Protein AF-A0A5F0D415-F1 (afdb_monomer)

Organism: NCBI:txid1424661

Mean predicted aligned error: 5.91 Å

Radius of gyration: 14.23 Å; Cα contacts (8 Å, |Δi|>4): 117; chains: 1; bounding box: 45×23×46 Å

Structure (mmCIF, N/CA/C/O backbone):
data_AF-A0A5F0D415-F1
#
_entry.id   AF-A0A5F0D415-F1
#
loop_
_atom_site.group_PDB
_atom_site.id
_atom_site.type_symbol
_atom_site.label_atom_id
_atom_site.label_alt_id
_atom_site.label_comp_id
_atom_site.label_asym_id
_atom_site.label_entity_id
_atom_site.label_seq_id
_atom_site.pdbx_PDB_ins_code
_atom_site.Cartn_x
_atom_site.Cartn_y
_atom_site.Cartn_z
_atom_site.occupancy
_atom_site.B_iso_or_equiv
_atom_site.auth_seq_id
_atom_site.auth_comp_id
_atom_site.auth_asym_id
_atom_site.auth_atom_id
_atom_site.pdbx_PDB_model_num
ATOM 1 N N . MET A 1 1 ? 8.606 -1.053 -30.120 1.00 47.84 1 MET A N 1
ATOM 2 C CA . MET A 1 1 ? 9.376 -1.021 -28.858 1.00 47.84 1 MET A CA 1
ATOM 3 C C . MET A 1 1 ? 8.396 -1.401 -27.755 1.00 47.84 1 MET A C 1
ATOM 5 O O . MET A 1 1 ? 7.518 -0.603 -27.458 1.00 47.84 1 MET A O 1
ATOM 9 N N . ASN A 1 2 ? 8.429 -2.641 -27.257 1.00 62.69 2 ASN A N 1
ATOM 10 C CA . ASN A 1 2 ? 7.490 -3.081 -26.217 1.00 62.69 2 ASN A CA 1
ATOM 11 C C . ASN A 1 2 ? 7.978 -2.536 -24.874 1.00 62.69 2 ASN A C 1
ATOM 13 O O . ASN A 1 2 ? 9.031 -2.943 -24.391 1.00 62.69 2 ASN A O 1
ATOM 17 N N . ARG A 1 3 ? 7.252 -1.571 -24.303 1.00 75.75 3 ARG A N 1
ATOM 18 C CA . ARG A 1 3 ? 7.519 -1.077 -22.950 1.00 75.75 3 ARG A CA 1
ATOM 19 C C . ARG A 1 3 ? 7.089 -2.160 -21.962 1.00 75.75 3 ARG A C 1
ATOM 21 O O . ARG A 1 3 ? 5.906 -2.477 -21.891 1.00 75.75 3 ARG A O 1
ATOM 28 N N . THR A 1 4 ? 8.037 -2.725 -21.220 1.00 85.00 4 THR A N 1
ATOM 29 C CA . THR A 1 4 ? 7.735 -3.627 -20.102 1.00 85.00 4 THR A CA 1
ATOM 30 C C . THR A 1 4 ? 7.034 -2.831 -19.006 1.00 85.00 4 THR A C 1
ATOM 32 O O . THR A 1 4 ? 7.541 -1.793 -18.582 1.00 85.00 4 THR A O 1
ATOM 35 N N . VAL A 1 5 ? 5.864 -3.298 -18.572 1.00 89.44 5 VAL A N 1
ATOM 36 C CA . VAL A 1 5 ? 5.126 -2.702 -17.453 1.00 89.44 5 VAL A CA 1
ATOM 37 C C . VAL A 1 5 ? 5.845 -3.065 -16.159 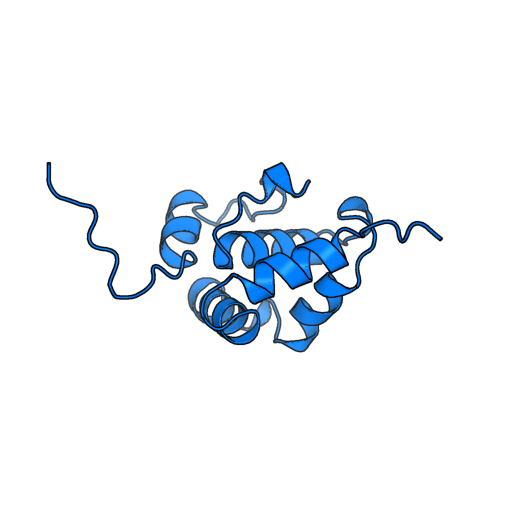1.00 89.44 5 VAL A C 1
ATOM 39 O O . VAL A 1 5 ? 6.067 -4.243 -15.883 1.00 89.44 5 VAL A O 1
ATOM 42 N N . THR A 1 6 ? 6.240 -2.056 -15.387 1.00 94.88 6 THR A N 1
ATOM 43 C CA . THR A 1 6 ? 6.859 -2.262 -14.072 1.00 94.88 6 THR A CA 1
ATOM 44 C C . THR A 1 6 ? 5.807 -2.424 -12.978 1.00 94.88 6 THR A C 1
ATOM 46 O O . THR A 1 6 ? 4.646 -2.050 -13.151 1.00 94.88 6 THR A O 1
ATOM 49 N N . TRP A 1 7 ? 6.215 -2.935 -11.814 1.00 95.88 7 TRP A N 1
ATOM 50 C CA . TRP A 1 7 ? 5.337 -3.006 -10.643 1.00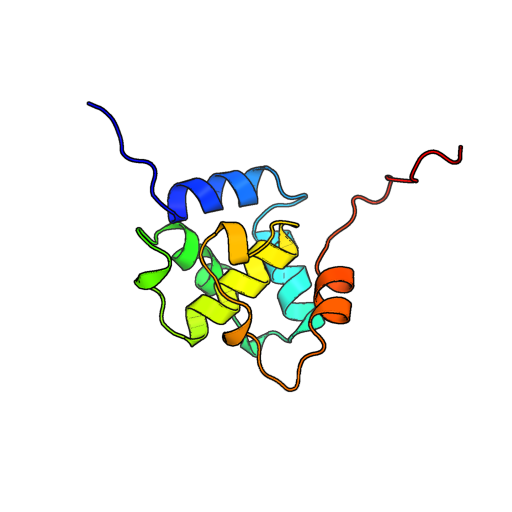 95.88 7 TRP A CA 1
ATOM 51 C C . TRP A 1 7 ? 4.818 -1.618 -10.231 1.00 95.88 7 TRP A C 1
ATOM 53 O O . TRP A 1 7 ? 3.637 -1.444 -9.937 1.00 95.88 7 TRP A O 1
ATOM 63 N N . GLY A 1 8 ? 5.682 -0.601 -10.290 1.00 94.75 8 GLY A N 1
ATOM 64 C CA . GLY A 1 8 ? 5.328 0.794 -10.050 1.00 94.75 8 GLY A CA 1
ATOM 65 C C . GLY A 1 8 ? 4.322 1.339 -11.066 1.00 94.75 8 GLY A C 1
ATOM 66 O O . GLY A 1 8 ? 3.369 2.000 -10.659 1.00 94.75 8 GLY A O 1
ATOM 67 N N . ASP A 1 9 ? 4.471 1.016 -12.359 1.00 94.88 9 ASP A N 1
ATOM 68 C CA . ASP A 1 9 ? 3.483 1.385 -13.388 1.00 94.88 9 ASP A CA 1
ATOM 69 C C . ASP A 1 9 ? 2.108 0.758 -13.082 1.00 94.88 9 ASP A C 1
ATOM 71 O O . ASP A 1 9 ? 1.089 1.444 -13.168 1.00 94.88 9 ASP A O 1
ATOM 75 N N . ALA A 1 10 ? 2.061 -0.516 -12.670 1.00 94.44 10 ALA A N 1
ATOM 76 C CA . ALA A 1 10 ? 0.816 -1.161 -12.248 1.00 94.44 10 ALA A CA 1
ATOM 77 C C . ALA A 1 10 ? 0.209 -0.458 -11.022 1.00 94.44 10 ALA A C 1
ATOM 79 O O . ALA A 1 10 ? -0.989 -0.171 -10.993 1.00 94.44 10 ALA A O 1
ATOM 80 N N . LEU A 1 11 ? 1.035 -0.089 -10.039 1.00 94.88 11 LEU A N 1
ATOM 81 C CA . LEU A 1 11 ? 0.582 0.596 -8.829 1.00 94.88 11 LEU A CA 1
ATOM 82 C C . LEU A 1 11 ? 0.019 1.995 -9.132 1.00 94.88 11 LEU A C 1
ATOM 84 O O . LEU A 1 11 ? -0.910 2.447 -8.463 1.00 94.88 11 LEU A O 1
ATOM 88 N N . VAL A 1 12 ? 0.539 2.678 -10.159 1.00 94.62 12 VAL A N 1
ATOM 89 C CA . VAL A 1 12 ? -0.045 3.931 -10.668 1.00 94.62 12 VAL A CA 1
ATOM 90 C C . VAL A 1 12 ? -1.463 3.695 -11.188 1.00 94.62 12 VAL A C 1
ATOM 92 O O . VAL A 1 12 ? -2.347 4.495 -10.887 1.00 94.62 12 VAL A O 1
ATOM 95 N N . VAL A 1 13 ? -1.697 2.609 -11.929 1.00 94.06 13 VAL A N 1
ATOM 96 C CA . VAL A 1 13 ? -3.034 2.253 -12.434 1.00 94.06 13 VAL A CA 1
ATOM 97 C C . VAL A 1 13 ? -3.994 1.962 -11.277 1.00 94.06 13 VAL A C 1
ATOM 99 O O . VAL A 1 13 ? -5.082 2.535 -11.240 1.00 94.06 13 VAL A O 1
ATOM 102 N N . ALA A 1 14 ? -3.574 1.172 -10.284 1.00 92.69 14 ALA A N 1
ATOM 103 C CA . ALA A 1 14 ? -4.374 0.912 -9.082 1.00 92.69 14 ALA A CA 1
ATOM 104 C C . ALA A 1 14 ? -4.716 2.212 -8.330 1.00 92.69 14 ALA A C 1
ATOM 106 O O . ALA A 1 14 ? -5.867 2.458 -7.964 1.00 92.69 14 ALA A O 1
ATOM 107 N N . ALA A 1 15 ? -3.741 3.115 -8.187 1.00 92.12 15 ALA A N 1
ATOM 108 C CA . ALA A 1 15 ? -3.962 4.423 -7.579 1.00 92.12 15 ALA A CA 1
ATOM 109 C C . ALA A 1 15 ? -4.940 5.304 -8.376 1.00 92.12 15 ALA A C 1
ATOM 111 O O . ALA A 1 15 ? -5.598 6.154 -7.781 1.00 92.12 15 ALA A O 1
ATOM 112 N N . PHE A 1 16 ? -5.028 5.142 -9.699 1.00 91.25 16 PHE A N 1
ATOM 113 C CA . PHE A 1 16 ? -5.993 5.854 -10.542 1.00 91.25 16 PHE A CA 1
ATOM 114 C C . PHE A 1 16 ? -7.414 5.296 -10.412 1.00 91.25 16 PHE A C 1
ATOM 116 O O . PHE A 1 16 ? -8.369 6.067 -10.467 1.00 91.25 16 PHE A O 1
ATOM 123 N N . HIS A 1 17 ? -7.556 3.982 -10.229 1.00 89.56 17 HIS A N 1
ATOM 124 C CA . HIS A 1 17 ? -8.855 3.333 -10.034 1.00 89.56 17 HIS A CA 1
ATOM 125 C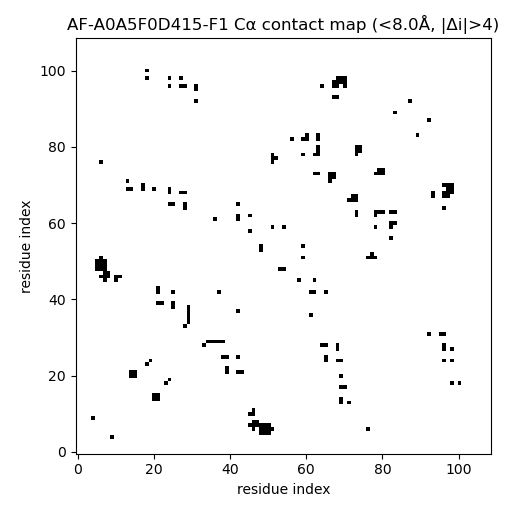 C . HIS A 1 17 ? -9.394 3.475 -8.603 1.00 89.56 17 HIS A C 1
ATOM 127 O O . HIS A 1 17 ? -10.603 3.399 -8.390 1.00 89.56 17 HIS A O 1
ATOM 133 N N . SER A 1 18 ? -8.524 3.726 -7.622 1.00 86.94 18 SER A N 1
ATOM 134 C CA . SER A 1 18 ? -8.931 3.929 -6.233 1.00 86.94 18 SER A CA 1
ATOM 135 C C . SER A 1 18 ? -9.647 5.283 -6.022 1.00 86.94 18 SER A C 1
ATOM 137 O O . SER A 1 18 ? -9.141 6.327 -6.455 1.00 86.94 18 SER A O 1
ATOM 139 N N . PRO A 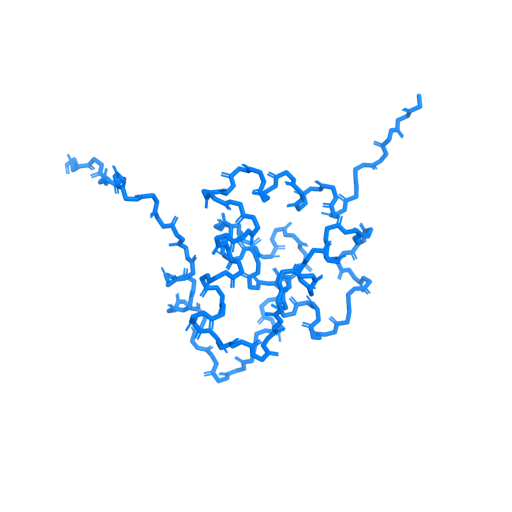1 19 ? -10.795 5.330 -5.313 1.00 85.25 19 PRO A N 1
ATOM 140 C CA . PRO A 1 19 ? -11.516 6.572 -5.021 1.00 85.25 19 PRO A CA 1
ATOM 141 C C . PRO A 1 19 ? -10.657 7.640 -4.316 1.00 85.25 19 PRO A C 1
ATOM 143 O O . PRO A 1 19 ? -10.222 7.490 -3.175 1.00 85.25 19 PRO A O 1
ATOM 146 N N . GLY A 1 20 ? -10.428 8.772 -4.993 1.00 86.12 20 GLY A N 1
ATOM 147 C CA . GLY A 1 20 ? -9.571 9.866 -4.502 1.00 86.12 20 GLY A CA 1
ATOM 148 C C . GLY A 1 20 ? -8.060 9.570 -4.536 1.00 86.12 20 GLY A C 1
ATOM 149 O O . GLY A 1 20 ? -7.247 10.387 -4.082 1.00 86.12 20 GLY A O 1
ATOM 150 N N . GLY A 1 21 ? -7.696 8.425 -5.113 1.00 91.38 21 GLY A N 1
ATOM 151 C CA . GLY A 1 21 ? -6.352 7.974 -5.432 1.00 91.38 21 GLY A CA 1
ATOM 152 C C . GLY A 1 21 ? -5.356 8.011 -4.280 1.00 91.38 21 GLY A C 1
ATOM 153 O O . GLY A 1 21 ? -5.703 7.895 -3.103 1.00 91.38 21 GLY A O 1
ATOM 154 N N . LEU A 1 22 ? -4.079 8.215 -4.622 1.00 93.25 22 LEU A N 1
ATOM 155 C CA . LEU A 1 22 ? -2.971 8.164 -3.661 1.00 93.25 22 LEU A CA 1
ATOM 156 C C . LEU A 1 22 ? -3.182 9.084 -2.448 1.00 93.25 22 LEU A C 1
ATOM 158 O O . LEU A 1 22 ? -2.798 8.734 -1.337 1.00 93.25 22 LEU A O 1
ATOM 162 N N . LYS A 1 23 ? -3.773 10.271 -2.638 1.00 93.12 23 LYS A N 1
ATOM 163 C CA . LYS A 1 23 ? -3.990 11.214 -1.532 1.00 93.12 23 LYS A CA 1
ATOM 164 C C . LYS A 1 23 ? -4.943 10.619 -0.494 1.00 93.12 23 LYS A C 1
ATOM 166 O O . LYS A 1 23 ? -4.597 10.606 0.683 1.00 93.12 23 LYS A O 1
ATOM 171 N N . SER A 1 24 ? -6.103 10.129 -0.929 1.00 91.62 24 SER A N 1
ATOM 172 C CA . SER A 1 24 ? -7.102 9.540 -0.033 1.00 91.62 24 SER A CA 1
ATOM 173 C C . SER A 1 24 ? -6.575 8.294 0.667 1.00 91.62 24 SER A C 1
ATOM 175 O O . SER A 1 24 ? -6.730 8.182 1.882 1.00 91.62 24 SER A O 1
ATOM 177 N N . ALA A 1 25 ? -5.873 7.419 -0.059 1.00 92.94 25 ALA A N 1
ATOM 178 C CA . ALA A 1 25 ? -5.253 6.231 0.523 1.00 92.94 25 ALA A CA 1
ATOM 179 C C . ALA A 1 25 ? -4.244 6.594 1.624 1.00 92.94 25 ALA A C 1
ATOM 181 O O . ALA A 1 25 ? -4.325 6.083 2.736 1.00 92.94 25 ALA A O 1
ATOM 182 N N . VAL A 1 26 ? -3.345 7.552 1.369 1.00 94.38 26 VAL A N 1
ATOM 183 C CA . VAL A 1 26 ? -2.364 8.002 2.373 1.00 94.38 26 VAL A CA 1
ATOM 184 C C . VAL A 1 26 ? -3.046 8.625 3.592 1.00 94.38 26 VAL A C 1
ATOM 186 O O . VAL A 1 26 ? -2.597 8.409 4.716 1.00 94.38 26 VAL A O 1
ATOM 189 N N . THR A 1 27 ? -4.137 9.371 3.403 1.00 93.06 27 THR A N 1
ATOM 190 C CA . THR A 1 27 ? -4.923 9.915 4.519 1.00 93.06 27 THR A CA 1
ATOM 191 C C . THR A 1 27 ? -5.579 8.811 5.351 1.00 93.06 27 THR A C 1
ATOM 193 O O . THR A 1 27 ? -5.517 8.880 6.577 1.00 93.06 27 THR A O 1
ATOM 196 N N . ALA A 1 28 ? -6.164 7.790 4.717 1.00 92.12 28 ALA A N 1
ATOM 197 C CA . ALA A 1 28 ? -6.743 6.646 5.421 1.00 92.12 28 ALA A CA 1
ATOM 198 C C . ALA A 1 28 ? -5.670 5.889 6.218 1.00 92.12 28 ALA A C 1
ATOM 200 O O . ALA A 1 28 ? -5.824 5.678 7.416 1.00 92.12 28 ALA A O 1
ATOM 201 N N . ILE A 1 29 ? -4.529 5.595 5.592 1.00 94.38 29 ILE A N 1
ATOM 202 C CA . ILE A 1 29 ? -3.398 4.929 6.245 1.00 94.38 29 ILE A CA 1
ATOM 203 C C . ILE A 1 29 ? -2.911 5.737 7.454 1.00 94.38 29 ILE A C 1
ATOM 205 O O . ILE A 1 29 ? -2.786 5.196 8.549 1.00 94.38 29 ILE A O 1
ATOM 209 N N . ALA A 1 30 ? -2.679 7.043 7.298 1.00 93.69 30 ALA A N 1
ATOM 210 C CA . ALA A 1 30 ? -2.217 7.888 8.398 1.00 93.69 30 ALA A CA 1
ATOM 211 C C . ALA A 1 30 ? -3.214 7.950 9.570 1.00 93.69 30 ALA A C 1
ATOM 213 O O . ALA A 1 30 ? -2.787 8.127 10.709 1.00 93.69 30 ALA A O 1
ATOM 214 N N . ARG A 1 31 ? -4.518 7.794 9.307 1.00 92.44 31 ARG A N 1
ATOM 215 C CA . ARG A 1 31 ? -5.555 7.718 10.343 1.00 92.44 31 ARG A CA 1
ATOM 216 C C . ARG A 1 31 ? -5.518 6.387 11.099 1.00 92.44 31 ARG A C 1
ATOM 218 O O . ARG A 1 31 ? -5.648 6.404 12.316 1.00 92.44 31 ARG A O 1
ATOM 225 N N . GLU A 1 32 ? -5.328 5.269 10.399 1.00 92.19 32 GLU A N 1
ATOM 226 C CA . GLU A 1 32 ? -5.405 3.930 11.005 1.00 92.19 32 GLU A CA 1
ATOM 227 C C . GLU A 1 32 ? -4.106 3.486 11.685 1.00 92.19 32 GLU A C 1
ATOM 229 O O . GLU A 1 32 ? -4.140 2.909 12.769 1.00 92.19 32 GLU A O 1
ATOM 234 N N . VAL A 1 33 ? -2.951 3.751 11.067 1.00 91.44 33 VAL A N 1
ATOM 235 C CA . VAL A 1 33 ? -1.641 3.319 11.591 1.00 91.44 33 VAL A CA 1
ATOM 236 C C . VAL A 1 33 ? -0.779 4.477 12.089 1.00 91.44 33 VAL A C 1
ATOM 238 O O . VAL A 1 33 ? 0.298 4.254 12.628 1.00 91.44 33 VAL A O 1
ATOM 241 N N . GLY A 1 34 ? -1.244 5.718 11.949 1.00 90.81 34 GLY A N 1
ATOM 242 C CA . GLY A 1 34 ? -0.548 6.915 12.416 1.00 90.81 34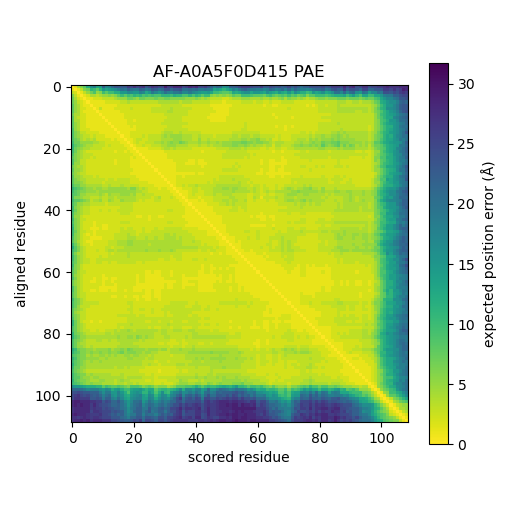 GLY A CA 1
ATOM 243 C C . GLY A 1 34 ? 0.405 7.537 11.381 1.00 90.81 34 GLY A C 1
ATOM 244 O O . GLY A 1 34 ? 0.875 6.876 10.454 1.00 90.81 34 GLY A O 1
ATOM 245 N N . PRO A 1 35 ? 0.760 8.827 11.540 1.00 89.25 35 PRO A N 1
ATOM 246 C CA . PRO A 1 35 ? 1.531 9.585 10.545 1.00 89.25 35 PRO A CA 1
ATOM 247 C C . PRO A 1 35 ? 3.008 9.171 10.443 1.00 89.25 35 PRO A C 1
ATOM 249 O O . PRO A 1 35 ? 3.674 9.483 9.455 1.00 89.25 35 PRO A O 1
ATOM 252 N N . HIS A 1 36 ? 3.535 8.452 11.439 1.00 92.00 36 HIS A N 1
ATOM 253 C CA . HIS A 1 36 ? 4.927 7.992 11.470 1.00 92.00 36 HIS A CA 1
ATOM 254 C C . HIS A 1 36 ? 5.257 7.003 10.337 1.00 92.00 36 HIS A C 1
ATOM 256 O O . HIS A 1 36 ? 6.425 6.827 9.974 1.00 92.00 36 HIS A O 1
ATOM 262 N N . ILE A 1 37 ? 4.233 6.376 9.748 1.00 92.69 37 ILE A N 1
ATOM 263 C CA . ILE A 1 37 ? 4.399 5.453 8.631 1.00 92.69 37 ILE A CA 1
ATOM 264 C C . ILE A 1 37 ? 4.945 6.153 7.382 1.00 92.69 37 ILE A C 1
ATOM 266 O O . ILE A 1 37 ? 5.787 5.593 6.672 1.00 92.69 37 ILE A O 1
ATOM 270 N N . GLY A 1 38 ? 4.550 7.403 7.135 1.00 93.44 38 GLY A N 1
ATOM 271 C CA . GLY A 1 38 ? 4.973 8.175 5.976 1.00 93.44 38 GLY A CA 1
ATOM 272 C C . GLY A 1 38 ? 3.950 9.215 5.535 1.00 93.44 38 GLY A C 1
ATOM 273 O O . GLY A 1 38 ? 2.800 9.215 5.958 1.00 93.44 38 GLY A O 1
ATOM 274 N N . ASN A 1 39 ? 4.388 10.091 4.634 1.00 94.00 39 ASN A N 1
ATOM 275 C CA . ASN A 1 39 ? 3.547 11.089 3.981 1.00 94.00 39 ASN A CA 1
ATOM 276 C C . ASN A 1 39 ? 3.374 10.751 2.491 1.00 94.00 39 ASN A C 1
ATOM 278 O O . ASN A 1 39 ? 3.911 9.762 1.993 1.00 94.00 39 ASN A O 1
ATOM 282 N N . ARG A 1 40 ? 2.669 11.606 1.744 1.00 93.38 40 ARG A N 1
ATOM 283 C CA . ARG A 1 40 ? 2.420 11.394 0.310 1.00 93.38 40 ARG A CA 1
ATOM 284 C C . ARG A 1 40 ? 3.695 11.132 -0.504 1.00 93.38 40 ARG A C 1
ATOM 286 O O . ARG A 1 40 ? 3.664 10.271 -1.373 1.00 93.38 40 ARG A O 1
ATOM 293 N N . ASN A 1 41 ? 4.807 11.810 -0.215 1.00 94.38 41 ASN A N 1
ATOM 294 C CA . ASN A 1 41 ? 6.075 11.599 -0.925 1.00 94.38 41 ASN A CA 1
ATOM 295 C C . ASN A 1 41 ? 6.690 10.236 -0.588 1.00 94.38 41 ASN A C 1
ATOM 297 O O . ASN A 1 41 ? 7.213 9.558 -1.471 1.00 94.38 41 ASN A O 1
ATOM 301 N N . THR A 1 42 ? 6.569 9.804 0.670 1.00 95.12 42 THR A N 1
ATOM 302 C CA . THR A 1 42 ? 6.995 8.471 1.109 1.00 95.12 42 THR A CA 1
ATOM 303 C C . THR A 1 42 ? 6.290 7.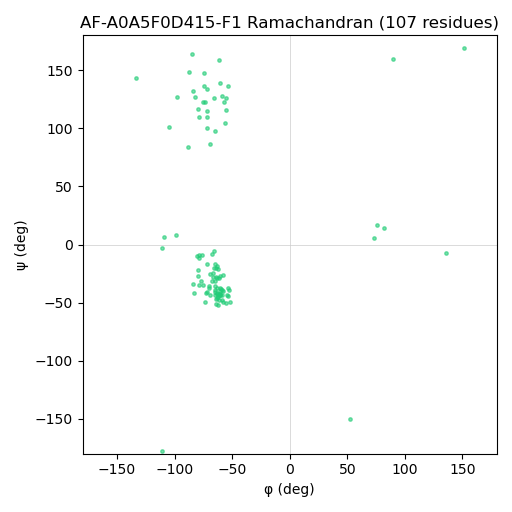360 0.340 1.00 95.12 42 THR A C 1
ATOM 305 O O . THR A 1 42 ? 6.939 6.374 0.016 1.00 95.12 42 THR A O 1
ATOM 308 N N . PHE A 1 43 ? 4.999 7.506 0.038 1.00 95.56 43 PHE A N 1
ATOM 309 C CA . PHE A 1 43 ? 4.254 6.515 -0.746 1.00 95.56 43 PHE A CA 1
ATOM 310 C C . PHE A 1 43 ? 4.426 6.712 -2.257 1.00 95.56 43 PHE A C 1
ATOM 312 O O . PHE A 1 43 ? 4.522 5.737 -2.992 1.00 95.56 43 PHE A O 1
ATOM 319 N N . ALA A 1 44 ? 4.564 7.953 -2.735 1.00 95.00 44 ALA A N 1
ATOM 320 C CA . ALA A 1 44 ? 4.782 8.241 -4.154 1.00 95.00 44 ALA A CA 1
ATOM 321 C C . ALA A 1 44 ? 6.075 7.616 -4.703 1.00 95.00 44 ALA A C 1
ATOM 323 O O . ALA A 1 44 ? 6.143 7.301 -5.888 1.00 95.00 44 ALA A O 1
ATOM 324 N N . LYS A 1 45 ? 7.095 7.396 -3.861 1.00 95.69 45 LYS A N 1
ATOM 325 C CA . LYS A 1 45 ? 8.316 6.694 -4.287 1.00 95.69 45 LYS A CA 1
ATOM 326 C C . LYS A 1 45 ? 8.054 5.232 -4.681 1.00 95.69 45 LYS A C 1
ATOM 328 O O . LYS A 1 45 ? 8.779 4.712 -5.519 1.00 95.69 45 LYS A O 1
ATOM 333 N N . LEU A 1 46 ? 7.023 4.590 -4.115 1.00 95.81 46 LEU A N 1
ATOM 334 C CA . LEU A 1 46 ? 6.662 3.200 -4.422 1.00 95.81 46 LEU A CA 1
ATOM 335 C C . LEU A 1 46 ? 6.172 3.05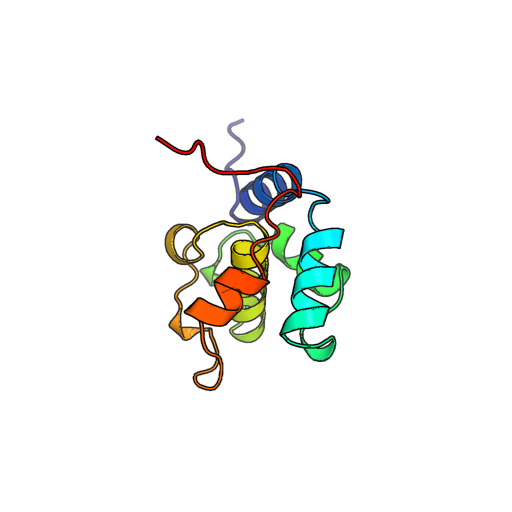6 -5.869 1.00 95.81 46 LEU A C 1
ATOM 337 O O . LEU A 1 46 ? 6.394 2.030 -6.496 1.00 95.81 46 LEU A O 1
ATOM 341 N N . LEU A 1 47 ? 5.602 4.125 -6.435 1.00 94.12 47 LEU A N 1
ATOM 342 C CA . LEU A 1 47 ? 5.150 4.183 -7.830 1.00 94.12 47 LEU A CA 1
ATOM 343 C C . LEU A 1 47 ? 6.297 4.124 -8.853 1.00 94.12 47 LEU A C 1
ATOM 345 O O . LEU A 1 47 ? 6.050 4.081 -10.051 1.00 94.12 47 LEU A O 1
ATOM 349 N N . ARG A 1 48 ? 7.555 4.188 -8.402 1.00 93.75 48 ARG A N 1
ATOM 350 C CA . ARG A 1 48 ? 8.754 4.182 -9.258 1.00 93.75 48 ARG A CA 1
ATOM 351 C C . ARG A 1 48 ? 9.553 2.884 -9.149 1.00 93.75 48 ARG A C 1
ATOM 353 O O . ARG A 1 48 ? 10.670 2.815 -9.649 1.00 93.75 48 ARG A O 1
ATOM 360 N N . VAL A 1 49 ? 9.022 1.899 -8.432 1.00 94.56 49 VAL A N 1
ATOM 361 C CA . VAL A 1 49 ? 9.710 0.644 -8.131 1.00 94.56 49 VAL A CA 1
ATOM 362 C C . VAL A 1 49 ? 9.538 -0.326 -9.293 1.00 94.56 49 VAL A C 1
ATOM 364 O O . VAL A 1 49 ? 8.429 -0.521 -9.783 1.00 94.56 49 VAL A O 1
ATOM 367 N N . THR A 1 50 ? 10.633 -0.947 -9.728 1.00 94.88 50 THR A N 1
ATOM 368 C CA . THR A 1 50 ? 10.600 -1.913 -10.832 1.00 94.88 50 THR A CA 1
ATOM 369 C C . THR A 1 50 ? 9.978 -3.235 -10.389 1.00 94.88 50 THR A C 1
ATOM 371 O O . THR A 1 50 ? 9.067 -3.726 -11.056 1.00 94.88 50 THR A O 1
ATOM 374 N N . SER A 1 51 ? 10.439 -3.776 -9.253 1.00 94.00 51 SER A N 1
ATOM 375 C CA . SER A 1 51 ? 9.990 -5.046 -8.675 1.00 94.00 51 SER A CA 1
ATOM 376 C C . SER A 1 51 ? 9.715 -4.921 -7.167 1.00 94.00 51 SER A C 1
ATOM 378 O O . SER A 1 51 ? 10.473 -4.252 -6.461 1.00 94.00 51 SER A O 1
ATOM 380 N N . PRO A 1 52 ? 8.691 -5.604 -6.614 1.00 92.88 52 PRO A N 1
ATOM 381 C CA . PRO A 1 52 ? 8.404 -5.583 -5.175 1.00 92.88 52 PRO A CA 1
ATOM 382 C C . PRO A 1 52 ? 9.545 -6.170 -4.326 1.00 92.88 52 PRO A C 1
ATOM 384 O O . PRO A 1 52 ? 9.668 -5.856 -3.140 1.00 92.88 52 PRO A O 1
ATOM 387 N N . THR A 1 53 ? 10.416 -6.988 -4.925 1.00 93.06 53 THR A N 1
ATOM 388 C CA . THR A 1 53 ? 11.618 -7.535 -4.276 1.00 93.06 53 THR A CA 1
ATOM 389 C C . THR A 1 53 ? 12.657 -6.469 -3.937 1.00 93.06 53 THR A C 1
ATOM 391 O O . THR A 1 53 ? 13.425 -6.659 -2.996 1.00 93.06 53 THR A O 1
ATOM 394 N N . ASP A 1 54 ? 12.653 -5.343 -4.656 1.00 93.31 54 ASP A N 1
ATOM 395 C CA . ASP A 1 54 ? 13.621 -4.250 -4.491 1.00 93.31 54 ASP A CA 1
ATOM 396 C C . ASP A 1 54 ? 13.291 -3.367 -3.274 1.00 93.31 54 ASP A C 1
ATOM 398 O O . ASP A 1 54 ? 14.060 -2.488 -2.881 1.00 93.31 54 ASP A O 1
ATOM 402 N N . LEU A 1 55 ? 12.122 -3.582 -2.667 1.00 95.38 55 LEU A N 1
ATOM 403 C CA . LEU A 1 55 ? 11.655 -2.828 -1.515 1.00 95.38 55 LEU A CA 1
ATOM 404 C C . LEU A 1 55 ? 12.394 -3.245 -0.241 1.00 95.38 55 LEU A C 1
ATOM 406 O O . LEU A 1 55 ? 12.516 -4.428 0.083 1.00 95.38 55 LEU A O 1
ATOM 410 N N . SER A 1 56 ? 12.786 -2.251 0.557 1.00 95.44 56 SER A N 1
ATOM 411 C CA . SER A 1 56 ? 13.175 -2.478 1.952 1.00 95.44 56 SER A CA 1
ATOM 412 C C . SER A 1 56 ? 12.004 -3.057 2.753 1.00 95.44 56 SER A C 1
ATOM 414 O O . SER A 1 56 ? 10.846 -2.858 2.398 1.00 95.44 56 SER A O 1
ATOM 416 N N . GLU A 1 57 ? 12.270 -3.719 3.879 1.00 93.19 57 GLU A N 1
ATOM 417 C CA . GLU A 1 57 ? 11.213 -4.264 4.746 1.00 93.19 57 GLU A CA 1
ATOM 418 C C . GLU A 1 57 ? 10.176 -3.204 5.151 1.00 93.19 57 GLU A C 1
ATOM 420 O O . GLU A 1 57 ? 8.970 -3.410 5.014 1.00 93.19 57 GLU A O 1
ATOM 425 N N . LYS A 1 58 ? 10.652 -2.011 5.522 1.00 94.06 58 LYS A N 1
ATOM 426 C CA . LYS A 1 58 ? 9.798 -0.863 5.844 1.00 94.06 58 LYS A CA 1
ATOM 427 C C . LYS A 1 58 ? 8.929 -0.429 4.662 1.00 94.06 58 LYS A C 1
ATOM 429 O O . LYS A 1 58 ? 7.791 -0.006 4.855 1.00 94.06 58 LYS A O 1
ATOM 434 N N . ASP A 1 59 ? 9.462 -0.489 3.446 1.00 96.44 59 ASP A N 1
ATOM 435 C CA . ASP A 1 59 ? 8.714 -0.125 2.246 1.00 96.44 59 ASP A CA 1
ATOM 436 C C . ASP A 1 59 ? 7.781 -1.236 1.769 1.00 96.44 59 ASP A C 1
ATOM 438 O O . ASP A 1 59 ? 6.732 -0.915 1.223 1.00 96.44 59 ASP A O 1
ATOM 442 N N . ARG A 1 60 ? 8.078 -2.508 2.055 1.00 96.88 60 ARG A N 1
ATOM 443 C CA . ARG A 1 60 ? 7.126 -3.605 1.851 1.00 96.88 60 ARG A CA 1
ATOM 444 C C . ARG A 1 60 ? 5.910 -3.463 2.758 1.00 96.88 60 ARG A C 1
ATOM 446 O O . ARG A 1 60 ? 4.794 -3.625 2.283 1.00 96.88 60 ARG A O 1
ATOM 453 N N . TRP A 1 61 ? 6.098 -3.066 4.018 1.00 95.94 61 TRP A N 1
ATOM 454 C CA . TRP A 1 61 ? 4.973 -2.744 4.903 1.00 95.94 61 TRP A CA 1
ATOM 455 C C . TRP A 1 61 ? 4.126 -1.578 4.365 1.00 95.94 61 TRP A C 1
ATOM 457 O O . TRP A 1 61 ? 2.901 -1.645 4.324 1.00 95.94 61 TRP A O 1
ATOM 467 N N . ARG A 1 62 ? 4.768 -0.517 3.864 1.00 97.12 62 ARG A N 1
ATOM 468 C CA . ARG A 1 62 ? 4.059 0.606 3.226 1.00 97.12 62 ARG A CA 1
ATOM 469 C C . ARG A 1 62 ? 3.342 0.199 1.942 1.00 97.12 62 ARG A C 1
ATOM 471 O O . ARG A 1 62 ? 2.243 0.682 1.701 1.00 97.12 62 ARG A O 1
ATOM 478 N N . ALA A 1 63 ? 3.950 -0.660 1.131 1.00 97.19 63 ALA A N 1
ATOM 479 C CA . ALA A 1 63 ? 3.323 -1.212 -0.061 1.00 97.19 63 ALA A CA 1
ATOM 480 C C . ALA A 1 63 ? 2.090 -2.040 0.311 1.00 97.19 63 ALA A C 1
ATOM 482 O O . ALA A 1 63 ? 1.035 -1.819 -0.270 1.00 97.19 63 ALA A O 1
ATOM 483 N N . TRP A 1 64 ? 2.191 -2.894 1.336 1.00 97.12 64 TRP A N 1
ATOM 484 C CA . TRP A 1 64 ? 1.063 -3.666 1.860 1.00 97.12 64 TRP A CA 1
ATOM 485 C C . TRP A 1 64 ? -0.098 -2.748 2.263 1.00 97.12 64 TRP A C 1
ATOM 487 O O . TRP A 1 64 ? -1.218 -2.928 1.800 1.00 97.12 64 TRP A O 1
ATOM 497 N N . LEU A 1 65 ? 0.185 -1.701 3.048 1.00 96.31 65 LEU A N 1
ATOM 498 C CA . LEU A 1 65 ? -0.819 -0.716 3.470 1.00 96.31 65 LEU A CA 1
ATOM 499 C C . LEU A 1 65 ? -1.457 0.026 2.296 1.00 96.31 65 LEU A C 1
ATOM 501 O O . LEU A 1 65 ? -2.651 0.313 2.320 1.00 96.31 65 LEU A O 1
ATOM 505 N N . LEU A 1 66 ? -0.656 0.375 1.291 1.00 95.75 66 LEU A N 1
ATOM 506 C CA . LEU A 1 66 ? -1.124 1.117 0.130 1.00 95.75 66 LEU A CA 1
ATOM 507 C C . LEU A 1 66 ? -2.046 0.270 -0.749 1.00 95.75 66 LEU A C 1
ATOM 509 O O . LEU A 1 66 ? -3.095 0.757 -1.157 1.00 95.75 66 LEU A O 1
ATOM 513 N N . LEU A 1 67 ? -1.683 -0.990 -0.982 1.00 95.19 67 LEU A N 1
ATOM 514 C CA . LEU A 1 67 ? -2.496 -1.958 -1.718 1.00 95.19 67 LEU A CA 1
ATOM 515 C C . LEU A 1 67 ? -3.807 -2.248 -0.985 1.00 95.19 67 LEU A C 1
ATOM 517 O O . LEU A 1 67 ? -4.877 -2.103 -1.569 1.00 95.19 67 LEU A O 1
ATOM 521 N N . ALA A 1 68 ? -3.731 -2.501 0.324 1.00 93.94 68 ALA A N 1
ATOM 522 C CA . ALA A 1 68 ? -4.902 -2.642 1.184 1.00 93.94 68 ALA A CA 1
ATOM 523 C C . ALA A 1 68 ? -5.839 -1.422 1.103 1.00 93.94 68 ALA A C 1
ATOM 525 O O . ALA A 1 68 ? -7.052 -1.568 0.985 1.00 93.94 68 ALA A O 1
ATOM 526 N N . ALA A 1 69 ? -5.288 -0.205 1.120 1.00 93.50 69 ALA A N 1
ATOM 527 C CA . ALA A 1 69 ? -6.073 1.024 0.990 1.00 93.50 69 ALA A CA 1
ATOM 528 C C . ALA A 1 69 ? -6.673 1.222 -0.413 1.00 93.50 69 ALA A C 1
ATOM 530 O O . ALA A 1 69 ? -7.689 1.904 -0.557 1.00 93.50 69 ALA A O 1
ATOM 531 N N . PHE A 1 70 ? -6.065 0.638 -1.446 1.00 92.12 70 PHE A N 1
ATOM 532 C CA . PHE A 1 70 ? -6.634 0.586 -2.792 1.00 92.12 70 PHE A CA 1
ATOM 533 C C . PHE A 1 70 ? -7.706 -0.501 -2.950 1.00 92.12 70 PHE A C 1
ATOM 535 O O . PHE A 1 70 ? -8.452 -0.450 -3.923 1.00 92.12 70 PHE A O 1
ATOM 542 N N . GLY A 1 71 ? -7.839 -1.415 -1.983 1.00 90.50 71 GLY A N 1
ATOM 543 C CA . GLY A 1 71 ? -8.730 -2.574 -2.072 1.00 90.50 71 GLY A CA 1
ATOM 544 C C . GLY A 1 71 ? -8.130 -3.747 -2.855 1.00 90.50 71 GLY A C 1
ATOM 545 O O . GLY A 1 71 ? -8.860 -4.655 -3.236 1.00 90.50 71 GLY A O 1
ATOM 546 N N . GLU A 1 72 ? -6.821 -3.720 -3.096 1.00 92.62 72 GLU A N 1
ATOM 547 C CA . GLU A 1 72 ? -6.060 -4.787 -3.747 1.00 92.62 72 GLU A CA 1
ATOM 548 C C . GLU A 1 72 ? -5.594 -5.818 -2.707 1.00 92.62 72 GLU A C 1
ATOM 550 O O . GLU A 1 72 ? -5.281 -5.448 -1.572 1.00 92.62 72 GLU A O 1
ATOM 555 N N . ASP A 1 73 ? -5.479 -7.096 -3.087 1.00 92.75 73 ASP A N 1
ATOM 556 C CA . ASP A 1 73 ? -4.826 -8.108 -2.243 1.00 92.75 73 ASP A CA 1
ATOM 557 C C . ASP A 1 73 ? -3.297 -7.981 -2.377 1.00 92.75 73 ASP A C 1
ATOM 559 O O . ASP A 1 73 ? -2.753 -8.219 -3.459 1.00 92.75 73 ASP A O 1
ATOM 563 N N . PRO A 1 74 ? -2.552 -7.643 -1.306 1.00 94.31 74 PRO A N 1
ATOM 564 C CA . PRO A 1 74 ? -1.104 -7.471 -1.390 1.00 94.31 74 PRO A CA 1
ATOM 565 C C . PRO A 1 74 ? -0.343 -8.702 -1.900 1.00 94.31 74 PRO A C 1
ATOM 567 O O . PRO A 1 74 ? 0.732 -8.561 -2.492 1.00 94.31 74 PRO A O 1
ATOM 570 N N . ARG A 1 75 ? -0.893 -9.908 -1.717 1.00 94.69 75 ARG A N 1
ATOM 571 C CA . ARG A 1 75 ? -0.254 -11.165 -2.129 1.00 94.69 75 ARG A CA 1
ATOM 572 C C . ARG A 1 75 ? -0.221 -11.318 -3.646 1.00 94.69 75 ARG A C 1
ATOM 574 O O . ARG A 1 75 ? 0.800 -11.763 -4.170 1.00 94.69 75 ARG A O 1
ATOM 581 N N . ASP A 1 76 ? -1.259 -10.853 -4.340 1.00 95.12 76 ASP A N 1
ATOM 582 C CA . ASP A 1 76 ? -1.325 -10.840 -5.810 1.00 95.12 76 ASP A CA 1
ATOM 583 C C . ASP A 1 76 ? -0.272 -9.900 -6.420 1.00 95.12 76 ASP A C 1
ATOM 585 O O . ASP A 1 76 ? 0.153 -10.055 -7.564 1.00 95.12 76 ASP A O 1
ATOM 589 N N . TRP A 1 77 ? 0.220 -8.961 -5.611 1.00 95.25 77 TRP A N 1
ATOM 590 C CA . TRP A 1 77 ? 1.261 -7.996 -5.952 1.00 95.25 77 TRP A CA 1
ATOM 591 C C . TRP A 1 77 ? 2.656 -8.405 -5.458 1.00 95.25 77 TRP A C 1
ATOM 593 O O . TRP A 1 77 ? 3.596 -7.608 -5.534 1.00 95.25 77 TRP A O 1
ATOM 603 N N . GLY A 1 78 ? 2.812 -9.624 -4.933 1.00 95.12 78 GLY A N 1
ATOM 604 C CA . GLY A 1 78 ? 4.085 -10.139 -4.424 1.00 95.12 78 GLY A CA 1
ATOM 605 C C . GLY A 1 78 ? 4.503 -9.575 -3.061 1.00 95.12 78 GLY A C 1
ATOM 606 O O . GLY A 1 78 ? 5.670 -9.694 -2.682 1.00 95.12 78 GLY A O 1
ATOM 607 N N . ILE A 1 79 ? 3.581 -8.964 -2.311 1.00 96.56 79 ILE A N 1
ATOM 608 C CA . ILE A 1 79 ? 3.814 -8.453 -0.956 1.00 96.56 79 ILE A CA 1
ATOM 609 C C . ILE A 1 79 ? 3.148 -9.391 0.057 1.00 96.56 79 ILE A C 1
ATOM 611 O O . ILE A 1 79 ? 1.944 -9.349 0.284 1.00 96.56 79 ILE A O 1
ATOM 615 N N . LEU A 1 80 ? 3.951 -10.249 0.685 1.00 94.50 80 LEU A N 1
ATOM 616 C CA . LEU A 1 80 ? 3.468 -11.252 1.639 1.00 94.50 80 LEU A CA 1
ATOM 617 C C . LEU A 1 80 ? 3.069 -10.638 2.986 1.00 94.50 80 LEU A C 1
ATOM 619 O O . LEU A 1 80 ? 3.748 -9.747 3.490 1.00 94.50 80 LEU A O 1
ATOM 623 N N . ASP A 1 81 ? 2.063 -11.212 3.648 1.00 92.94 81 ASP A N 1
ATOM 624 C CA . ASP A 1 81 ? 1.538 -10.698 4.925 1.00 92.94 81 ASP A CA 1
ATOM 625 C C . ASP A 1 81 ? 2.513 -10.779 6.114 1.00 92.94 81 ASP A C 1
ATOM 627 O O . ASP A 1 81 ? 2.209 -10.288 7.202 1.00 92.94 81 ASP A O 1
ATOM 631 N N . GLN A 1 82 ? 3.680 -11.401 5.935 1.00 93.50 82 GLN A N 1
ATOM 632 C CA . GLN A 1 82 ? 4.755 -11.423 6.933 1.00 93.50 82 GLN A CA 1
ATOM 633 C C . GLN A 1 82 ? 5.353 -10.034 7.197 1.00 93.50 82 GLN A C 1
ATOM 635 O O . GLN A 1 82 ? 6.048 -9.840 8.186 1.00 93.50 82 GLN A O 1
ATOM 640 N N . VAL A 1 83 ? 5.108 -9.070 6.303 1.00 94.12 83 VAL A N 1
ATOM 641 C CA . VAL A 1 83 ? 5.587 -7.687 6.451 1.00 94.12 83 VAL A CA 1
ATOM 642 C C . VAL A 1 83 ? 4.710 -6.864 7.391 1.00 94.12 83 VAL A C 1
ATOM 644 O O . VAL A 1 83 ? 5.070 -5.740 7.736 1.00 94.12 83 VAL A O 1
ATOM 647 N N . VAL A 1 84 ? 3.552 -7.401 7.785 1.00 93.88 84 VAL A N 1
ATOM 648 C CA . VAL A 1 84 ? 2.655 -6.757 8.740 1.00 93.88 84 VAL A CA 1
ATOM 649 C C . VAL A 1 84 ? 3.140 -7.050 10.160 1.00 93.88 84 VAL A C 1
ATOM 651 O O . VAL A 1 84 ? 3.313 -8.224 10.498 1.00 93.88 84 VAL A O 1
ATOM 654 N N . PRO A 1 85 ? 3.343 -6.028 11.013 1.00 92.88 85 PRO A N 1
ATOM 655 C CA . PRO A 1 85 ? 3.691 -6.249 12.411 1.00 92.88 85 PRO A CA 1
ATOM 656 C C . PRO A 1 85 ? 2.690 -7.179 13.105 1.00 92.88 85 PRO A C 1
ATOM 658 O O . PRO A 1 85 ? 1.481 -7.006 12.974 1.00 92.88 85 PRO A O 1
ATOM 661 N N . THR A 1 86 ? 3.185 -8.133 13.895 1.00 92.38 86 THR A N 1
ATOM 662 C CA . THR A 1 86 ? 2.352 -9.135 14.591 1.00 92.38 86 TH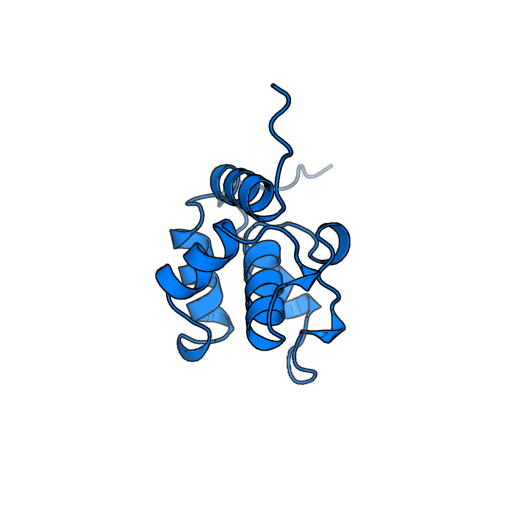R A CA 1
ATOM 663 C C . THR A 1 86 ? 1.393 -8.533 15.618 1.00 92.38 86 THR A C 1
ATOM 665 O O . THR A 1 86 ? 0.424 -9.178 16.003 1.00 92.38 86 THR A O 1
ATOM 668 N N . SER A 1 87 ? 1.641 -7.296 16.051 1.00 91.44 87 SER A N 1
ATOM 669 C CA . SER A 1 87 ? 0.754 -6.525 16.924 1.00 91.44 87 SER A CA 1
ATOM 670 C C . SER A 1 87 ? -0.475 -5.948 16.212 1.00 91.44 87 SER A C 1
ATOM 672 O O . SER A 1 87 ? -1.356 -5.410 16.881 1.00 91.44 87 SER A O 1
ATOM 674 N N . ILE A 1 88 ? -0.543 -6.020 14.879 1.00 91.19 88 ILE A N 1
ATOM 675 C CA . ILE A 1 88 ? -1.659 -5.505 14.084 1.00 91.19 88 ILE A CA 1
ATOM 676 C C . ILE A 1 88 ? -2.630 -6.634 13.736 1.00 91.19 88 ILE A C 1
ATOM 678 O O . ILE A 1 88 ? -2.265 -7.634 13.119 1.00 91.19 88 ILE A O 1
ATOM 682 N N . ASP A 1 89 ? -3.904 -6.413 14.055 1.00 92.06 89 ASP A N 1
ATOM 683 C CA . ASP A 1 89 ? -5.016 -7.222 13.559 1.00 92.06 89 ASP A CA 1
ATOM 684 C C . ASP A 1 89 ? -5.240 -6.931 12.064 1.00 92.06 89 ASP A C 1
ATOM 686 O O . ASP A 1 89 ? -5.804 -5.897 11.688 1.00 92.06 89 ASP A O 1
ATOM 690 N N . ARG A 1 90 ? -4.737 -7.825 11.201 1.00 90.88 90 ARG A N 1
ATOM 691 C CA . ARG A 1 90 ? -4.780 -7.653 9.739 1.00 90.88 90 ARG A CA 1
ATOM 692 C C . ARG A 1 90 ? -6.212 -7.599 9.193 1.00 90.88 90 ARG A C 1
ATOM 694 O O . ARG A 1 90 ? -6.488 -6.633 8.481 1.00 90.88 90 ARG A O 1
ATOM 701 N N . PRO A 1 91 ? -7.116 -8.559 9.497 1.00 89.50 91 PRO A N 1
ATOM 702 C CA . PRO A 1 91 ? -8.513 -8.470 9.069 1.00 89.50 91 PRO A CA 1
ATOM 703 C C . PRO A 1 91 ? -9.165 -7.141 9.450 1.00 89.50 91 PRO A C 1
ATOM 705 O O . PRO A 1 91 ? -9.701 -6.449 8.585 1.00 89.50 91 PRO A O 1
ATOM 708 N N . ALA A 1 92 ? -9.038 -6.728 10.715 1.00 89.00 92 ALA A N 1
ATOM 709 C CA . ALA A 1 92 ? -9.676 -5.502 11.177 1.00 89.00 92 ALA A CA 1
ATOM 710 C C . ALA A 1 92 ? -9.073 -4.245 10.530 1.00 89.00 92 ALA A C 1
ATOM 712 O O . ALA A 1 92 ? -9.770 -3.244 10.356 1.00 89.00 92 ALA A O 1
ATOM 713 N N . LEU A 1 93 ? -7.780 -4.258 10.190 1.00 90.81 93 LEU A N 1
ATOM 714 C CA . LEU A 1 93 ? -7.138 -3.156 9.476 1.00 90.81 93 LEU A CA 1
ATOM 715 C C . LEU A 1 93 ? -7.583 -3.089 8.008 1.00 90.81 93 LEU A C 1
ATOM 717 O O . LEU A 1 93 ? -7.842 -1.994 7.514 1.00 90.81 93 LEU A O 1
ATOM 721 N N . LEU A 1 94 ? -7.714 -4.228 7.322 1.00 90.12 94 LEU A N 1
ATOM 722 C CA . LEU A 1 94 ? -8.205 -4.283 5.939 1.00 90.12 94 LEU A CA 1
ATOM 723 C C . LEU A 1 94 ? -9.623 -3.716 5.827 1.00 90.12 94 LEU A C 1
ATOM 725 O O . LEU A 1 94 ? -9.890 -2.897 4.947 1.00 90.12 94 LEU A O 1
ATOM 729 N N . GLU A 1 95 ? -10.509 -4.072 6.758 1.00 87.00 95 GLU A N 1
ATOM 730 C CA . GLU A 1 95 ? -11.875 -3.538 6.796 1.00 87.00 95 GLU A CA 1
ATOM 731 C C . GLU A 1 95 ? -11.907 -2.013 6.953 1.00 87.00 95 GLU A C 1
ATOM 733 O O . GLU A 1 95 ? -12.726 -1.340 6.327 1.00 87.00 95 GLU A O 1
ATOM 738 N N . ARG A 1 96 ? -10.993 -1.457 7.757 1.00 87.88 96 ARG A N 1
ATOM 739 C CA . ARG A 1 96 ? -10.898 -0.013 8.018 1.00 87.88 96 ARG A CA 1
ATOM 740 C C . ARG A 1 96 ? -10.219 0.771 6.896 1.00 87.88 96 ARG A C 1
ATOM 742 O O . ARG A 1 96 ? -10.577 1.927 6.659 1.00 87.88 96 ARG A O 1
ATOM 749 N N . LEU A 1 97 ? -9.229 0.170 6.234 1.00 86.75 97 LEU A N 1
ATOM 750 C CA . LEU A 1 97 ? -8.489 0.782 5.127 1.00 86.75 97 LEU A CA 1
ATOM 751 C C . LEU A 1 97 ? -9.268 0.768 3.819 1.00 86.75 97 LEU A C 1
ATOM 753 O O . LEU A 1 97 ? -9.101 1.689 3.021 1.00 86.75 97 LEU A O 1
ATOM 757 N N . THR A 1 98 ? -10.113 -0.242 3.605 1.00 75.44 98 THR A N 1
ATOM 758 C CA . THR A 1 98 ? -10.947 -0.326 2.408 1.00 75.44 98 THR A CA 1
ATOM 759 C C . THR A 1 98 ? -11.942 0.831 2.418 1.00 75.44 98 THR A C 1
ATOM 761 O O . THR A 1 98 ? -12.988 0.780 3.071 1.00 75.44 98 THR A O 1
ATOM 764 N N . VAL A 1 99 ? -11.621 1.909 1.699 1.00 61.47 99 VAL A N 1
ATOM 765 C CA . VAL A 1 99 ? -12.521 3.049 1.522 1.00 61.47 99 VAL A CA 1
ATOM 766 C C . VAL A 1 99 ? -13.675 2.587 0.636 1.00 61.47 99 VAL A C 1
ATOM 768 O O . VAL A 1 99 ? -13.635 2.726 -0.585 1.00 61.47 99 VAL A O 1
ATOM 771 N N . ARG A 1 100 ? -14.719 2.010 1.243 1.00 53.41 100 ARG A N 1
ATOM 772 C CA . ARG A 1 100 ? -15.962 1.727 0.52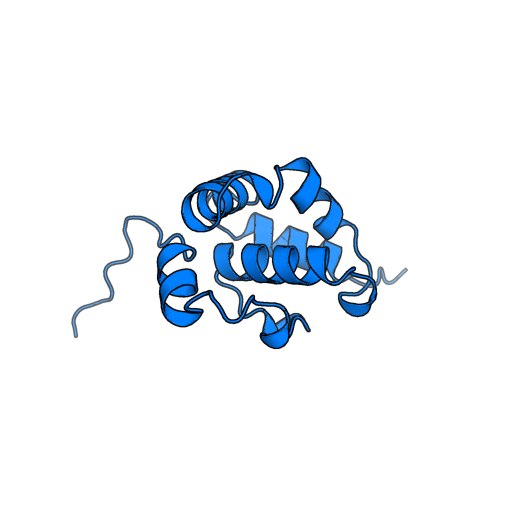5 1.00 53.41 100 ARG A CA 1
ATOM 773 C C . ARG A 1 100 ? -16.498 3.060 -0.004 1.00 53.41 100 ARG A C 1
ATOM 775 O O . ARG A 1 100 ? -16.618 4.007 0.785 1.00 53.41 100 ARG A O 1
ATOM 782 N N . PRO A 1 101 ? -16.818 3.182 -1.303 1.00 46.22 101 PRO A N 1
ATOM 783 C CA . PRO A 1 101 ? -17.537 4.352 -1.771 1.00 46.22 101 PRO A CA 1
ATOM 784 C C . PRO A 1 101 ? -18.825 4.466 -0.948 1.00 46.22 101 PRO A C 1
ATOM 786 O O . PRO A 1 101 ? -19.584 3.501 -0.833 1.00 46.22 101 PRO A O 1
ATOM 789 N N . LYS A 1 102 ? -19.059 5.634 -0.331 1.00 39.34 102 LYS A N 1
ATOM 790 C CA . LYS A 1 102 ? -20.365 5.961 0.257 1.00 39.34 102 LYS A CA 1
ATOM 791 C C . LYS A 1 102 ? -21.400 5.815 -0.863 1.00 39.34 102 LYS A C 1
ATOM 793 O O . LYS A 1 102 ? -21.435 6.661 -1.750 1.00 39.34 102 LYS A O 1
ATOM 798 N N . GLY A 1 103 ? -22.175 4.733 -0.841 1.00 41.41 103 GLY A N 1
ATOM 799 C CA . GLY A 1 103 ? -23.194 4.439 -1.851 1.00 41.41 103 GLY A CA 1
ATOM 800 C C . GLY A 1 103 ? -23.250 2.995 -2.355 1.00 41.41 103 GLY A C 1
ATOM 801 O O . GLY A 1 103 ? -24.182 2.679 -3.081 1.00 41.41 103 GLY A O 1
ATOM 802 N N . PHE A 1 104 ? -22.318 2.108 -1.986 1.00 44.97 104 PHE A N 1
ATOM 803 C CA . PHE A 1 104 ? -22.482 0.679 -2.288 1.00 44.97 104 PHE A CA 1
ATOM 804 C C . PHE A 1 104 ? -23.259 -0.015 -1.162 1.00 44.97 104 PHE A C 1
ATOM 806 O O . PHE A 1 104 ? -22.672 -0.574 -0.233 1.00 44.97 104 PHE A O 1
ATOM 813 N N . GLU A 1 105 ? -24.587 0.060 -1.228 1.00 38.72 105 GLU A N 1
ATOM 814 C CA . GLU A 1 105 ? -25.439 -0.933 -0.574 1.00 38.72 105 GLU A CA 1
ATOM 815 C C . GLU A 1 105 ? -25.391 -2.209 -1.429 1.00 38.72 105 GLU A C 1
ATOM 817 O O . GLU A 1 105 ? -25.670 -2.141 -2.630 1.00 38.72 105 GLU A O 1
ATOM 822 N N . PRO A 1 106 ? -24.989 -3.366 -0.875 1.00 45.12 106 PRO A N 1
ATOM 823 C CA . PRO A 1 106 ? -25.129 -4.621 -1.598 1.00 45.12 106 PRO A CA 1
ATOM 824 C C . PRO A 1 106 ? -26.621 -4.848 -1.892 1.00 45.12 106 PRO A C 1
ATOM 826 O O . PRO A 1 106 ? -27.446 -4.579 -1.013 1.00 45.12 106 PRO A O 1
ATOM 829 N N . PRO A 1 107 ? -26.995 -5.328 -3.094 1.00 45.97 107 PRO A N 1
ATOM 830 C CA . PRO A 1 107 ? -28.381 -5.672 -3.367 1.00 45.97 107 PRO A CA 1
ATOM 831 C C . PRO A 1 107 ? -28.839 -6.700 -2.332 1.00 45.97 107 PRO A C 1
ATOM 833 O O . PRO A 1 107 ? -28.220 -7.751 -2.159 1.00 45.97 107 PRO A O 1
ATOM 836 N N . THR A 1 108 ? -29.900 -6.359 -1.610 1.00 57.19 108 THR A N 1
ATOM 837 C CA . THR A 1 108 ? -30.634 -7.305 -0.776 1.00 57.19 108 THR A CA 1
ATOM 838 C C . THR A 1 108 ? -31.392 -8.219 -1.733 1.00 57.19 108 THR A C 1
ATOM 840 O O . THR A 1 108 ? -32.296 -7.763 -2.432 1.00 57.19 108 THR A O 1
ATOM 843 N N . PHE A 1 109 ? -30.960 -9.475 -1.821 1.00 56.78 109 PHE A N 1
ATOM 844 C CA . PHE A 1 109 ? -31.738 -10.554 -2.426 1.00 56.78 109 PHE A CA 1
ATOM 845 C C . PHE A 1 109 ? -32.481 -11.308 -1.329 1.00 56.78 109 PHE A C 1
ATOM 847 O O . PHE A 1 109 ? -31.862 -11.528 -0.260 1.00 56.78 109 PHE A O 1
#

Foldseek 3Di:
DDDDQFLLNVLVVLQVQADVGLQVLQVLLCVLVNPVLDDSVLLNVSSVHRALVVDDLSVLLVLCSSCLLSVHHVVVSVRDPVSPPPPDDPVVSSVSSPPDPPPDDDDDD

Solvent-accessible surface area (backbone atoms only — not comparable to full-atom values): 6497 Å² total; per-residue (Å²): 134,87,79,80,83,34,51,6,57,52,48,48,52,49,31,69,73,21,84,73,21,62,64,44,33,48,53,46,47,29,70,76,75,36,62,87,81,49,55,69,69,65,55,56,56,55,45,72,34,63,48,67,82,77,46,52,70,75,50,41,32,51,48,34,53,51,29,29,26,51,65,45,64,30,58,87,65,70,38,59,77,84,52,53,61,88,90,56,63,58,71,68,47,42,65,70,34,35,73,68,65,93,81,75,73,76,84,86,126

pLDDT: mean 87.49, std 14.7, range [38.72, 97.19]

Sequence (109 aa):
MNRTVTWGDALVVAAFHSPGGLKSAVTAIAREVGPHIGNRNTFAKLLRVTSPTDLSEKDRWRAWLLLAAFGEDPRDWGILDQVVPTSIDRPALLERLTVRPKGFEPPTF

Secondary structure (DSSP, 8-state):
---PPPHHHHHHHHHHHSTTHHHHHHHHHHHHH-GGG--HHHHHGGGG-S-GGGS-HHHHHHHHHHHHHHT--TTTTT--GGGS-TTS-HHHHHHHHS---TT-PPP--